Protein AF-A0A2T7VAQ7-F1 (afdb_monomer)

Solvent-accessible surface area (backbone atoms only — not comparable to full-atom values): 4540 Å² total; per-residue (Å²): 134,56,74,68,58,51,52,52,53,53,53,25,50,50,50,48,51,55,37,34,73,45,19,59,80,44,68,43,67,41,71,68,45,55,49,27,48,61,70,40,56,90,55,34,96,65,56,63,31,56,52,40,25,54,62,19,22,61,42,87,48,41,68,60,14,25,52,33,24,45,54,13,49,50,47,46,52,53,41,41,47,65,73,66,62,128

Sequence (86 aa):
MSRHQRIIIDLSLHILRAAAARSGKGKVDTIEVRLALRCLIAHCPERWPLDMFWNSAGTDHDIGRAQGCTAALNGITRQLRHTYSE

pLDDT: mean 96.12, std 5.75, range [51.72, 98.75]

Mean predicted aligned error: 2.48 Å

Secondary structure (DSSP, 8-state):
--HHHHHHHHHHHHHHHHHHHHGGGS----HHHHHHHHHHTTT-S-SHHHHHHHHHHT-S-HHHHHHHHHHHHHHHHHHHHHHH--

Radius of gyration: 12.33 Å; Cα contacts (8 Å, |Δi|>4): 98; chains: 1; bounding box: 30×20×39 Å

Foldseek 3Di:
DDPVLVVLLVLLLVLLVVLLVCLLVAASLDPSPVVSLVSCPVQAPDCVLSVQLNVLRHDPDNVSSSVSSVVSSVNSVVSNCVSPPD

Structure (mmCIF, N/CA/C/O backbone):
data_AF-A0A2T7VAQ7-F1
#
_entry.id   AF-A0A2T7VAQ7-F1
#
loop_
_atom_site.group_PDB
_atom_site.id
_atom_site.type_symbol
_atom_site.label_atom_id
_atom_site.label_alt_id
_atom_site.label_comp_id
_atom_site.label_asym_id
_atom_site.label_entity_id
_atom_site.label_seq_id
_atom_site.pdbx_PDB_ins_code
_atom_site.Cartn_x
_atom_site.Cartn_y
_atom_site.Cartn_z
_atom_site.occupancy
_atom_site.B_iso_or_equiv
_atom_site.auth_seq_id
_atom_site.auth_comp_id
_atom_site.auth_asym_id
_atom_site.auth_atom_id
_atom_site.pdbx_PDB_model_num
ATOM 1 N N . MET A 1 1 ? -10.525 -0.103 18.440 1.00 86.19 1 MET A N 1
ATOM 2 C CA . MET A 1 1 ? -10.793 -0.295 16.988 1.00 86.19 1 MET A CA 1
ATOM 3 C C . MET A 1 1 ? -11.952 -1.269 16.796 1.00 86.19 1 MET A C 1
ATOM 5 O O . MET A 1 1 ? -11.967 -2.289 17.477 1.00 86.19 1 MET A O 1
ATOM 9 N N . SER A 1 2 ? -12.915 -0.989 15.906 1.00 93.81 2 SER A N 1
ATOM 10 C CA . SER A 1 2 ? -14.035 -1.912 15.647 1.00 93.81 2 SER A CA 1
ATOM 11 C C . SER A 1 2 ? -13.589 -3.155 14.861 1.00 93.81 2 SER A C 1
ATOM 13 O O . SER A 1 2 ? -12.603 -3.118 14.121 1.00 93.81 2 SER A O 1
ATOM 15 N N . ARG A 1 3 ? -14.331 -4.269 14.978 1.00 94.38 3 ARG A N 1
ATOM 16 C CA . ARG A 1 3 ? -14.047 -5.506 14.221 1.00 94.38 3 ARG A CA 1
ATOM 17 C C . ARG A 1 3 ? -14.042 -5.263 12.710 1.00 94.38 3 ARG A C 1
ATOM 19 O O . ARG A 1 3 ? -13.174 -5.779 12.017 1.00 94.38 3 ARG A O 1
ATOM 26 N N . HIS A 1 4 ? -14.989 -4.468 12.215 1.00 95.62 4 HIS A N 1
ATOM 27 C CA . HIS A 1 4 ? -15.093 -4.140 10.794 1.00 95.62 4 HIS A CA 1
ATOM 28 C C . HIS A 1 4 ? -13.872 -3.349 10.297 1.00 95.62 4 HIS A C 1
ATOM 30 O O . HIS A 1 4 ? -13.296 -3.702 9.273 1.00 95.62 4 HIS A O 1
ATOM 36 N N . GLN A 1 5 ? -13.418 -2.350 11.064 1.00 94.44 5 GLN A N 1
ATOM 37 C CA . GLN A 1 5 ? -12.206 -1.585 10.742 1.00 94.44 5 GLN A CA 1
ATOM 38 C C . GLN A 1 5 ? -10.965 -2.481 10.689 1.00 94.44 5 GLN A C 1
ATOM 40 O O . GLN A 1 5 ? -10.192 -2.393 9.740 1.00 94.44 5 GLN A O 1
ATOM 45 N N . ARG A 1 6 ? -10.808 -3.385 11.667 1.00 95.69 6 ARG A N 1
ATOM 46 C CA . ARG A 1 6 ? -9.695 -4.344 11.692 1.00 95.69 6 ARG A CA 1
ATOM 47 C C . ARG A 1 6 ? -9.664 -5.202 10.425 1.00 95.69 6 ARG A C 1
ATOM 49 O O . ARG A 1 6 ? -8.624 -5.303 9.791 1.00 95.69 6 ARG A O 1
ATOM 56 N N . ILE A 1 7 ? -10.816 -5.750 10.029 1.00 97.50 7 ILE A N 1
ATOM 57 C CA . ILE A 1 7 ? -10.939 -6.569 8.814 1.00 97.50 7 ILE A CA 1
ATOM 58 C C . ILE A 1 7 ? -10.538 -5.766 7.570 1.00 97.50 7 ILE A C 1
ATOM 60 O O . ILE A 1 7 ? -9.786 -6.270 6.741 1.00 97.50 7 ILE A O 1
ATOM 64 N N . ILE A 1 8 ? -10.994 -4.516 7.442 1.00 97.56 8 ILE A N 1
ATOM 65 C CA . ILE A 1 8 ? -10.632 -3.659 6.303 1.00 97.56 8 ILE A CA 1
ATOM 66 C C . ILE A 1 8 ? -9.121 -3.405 6.259 1.00 97.56 8 ILE A C 1
ATOM 68 O O . ILE A 1 8 ? -8.520 -3.506 5.188 1.00 97.56 8 ILE A O 1
ATOM 72 N N . ILE A 1 9 ? -8.499 -3.100 7.402 1.00 97.56 9 ILE A N 1
ATOM 73 C CA . ILE A 1 9 ? -7.050 -2.879 7.492 1.00 97.56 9 ILE A CA 1
ATO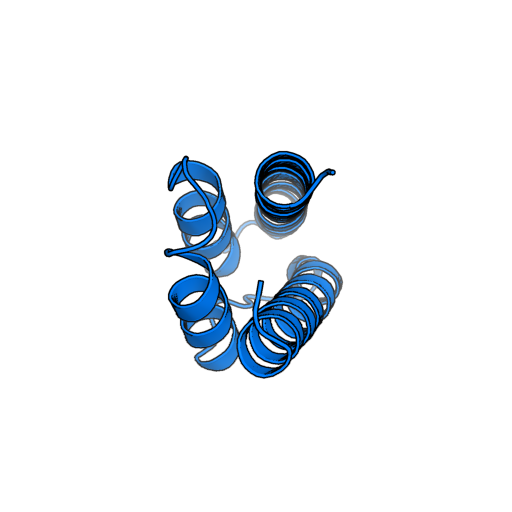M 74 C C . ILE A 1 9 ? -6.287 -4.145 7.092 1.00 97.56 9 ILE A C 1
ATOM 76 O O . ILE A 1 9 ? -5.382 -4.072 6.261 1.00 97.56 9 ILE A O 1
ATOM 80 N N . ASP A 1 10 ? -6.674 -5.305 7.625 1.00 97.94 10 ASP A N 1
ATOM 81 C CA . ASP A 1 10 ? -6.003 -6.577 7.347 1.00 97.94 10 ASP A CA 1
ATOM 82 C C . ASP A 1 10 ? -6.101 -6.963 5.865 1.00 97.94 10 ASP A C 1
ATOM 84 O O . ASP A 1 10 ? -5.095 -7.338 5.256 1.00 97.94 10 ASP A O 1
ATOM 88 N N . LEU A 1 11 ? -7.283 -6.811 5.257 1.00 98.56 11 LEU A N 1
ATOM 89 C CA . LEU A 1 11 ? -7.488 -7.049 3.825 1.00 98.56 11 LEU A CA 1
ATOM 90 C C . LEU A 1 11 ? -6.679 -6.072 2.965 1.00 98.56 11 LEU A C 1
ATOM 92 O O . LEU A 1 11 ? -6.043 -6.484 1.994 1.00 98.56 11 LEU A O 1
ATOM 96 N N . SER A 1 12 ? -6.638 -4.795 3.348 1.00 98.56 12 SER A N 1
ATOM 97 C CA . SER A 1 12 ? -5.840 -3.782 2.649 1.00 98.56 12 SER A CA 1
ATOM 98 C C . SER A 1 12 ? -4.350 -4.130 2.701 1.00 98.56 12 SER A C 1
ATOM 100 O O . SER A 1 12 ? -3.677 -4.144 1.673 1.00 98.56 12 SER A O 1
ATOM 102 N N . LEU A 1 13 ? -3.831 -4.508 3.874 1.00 98.50 13 LEU A N 1
ATOM 103 C CA . LEU A 1 13 ? -2.445 -4.956 4.026 1.00 98.50 13 LEU A CA 1
ATOM 104 C C . LEU A 1 13 ? -2.150 -6.233 3.236 1.00 98.50 13 LEU A C 1
ATOM 106 O O . LEU A 1 13 ? -1.051 -6.375 2.702 1.00 98.50 13 LEU A O 1
ATOM 110 N N . HIS A 1 14 ? -3.105 -7.159 3.146 1.00 98.69 14 HIS A N 1
ATOM 111 C CA . HIS A 1 14 ? -2.958 -8.366 2.337 1.00 98.69 14 HIS A CA 1
ATOM 112 C C . HIS A 1 14 ? -2.764 -8.021 0.853 1.00 98.69 14 HIS A C 1
ATOM 114 O O . HIS A 1 14 ? -1.828 -8.520 0.226 1.00 98.69 14 HIS A O 1
ATOM 120 N N . ILE A 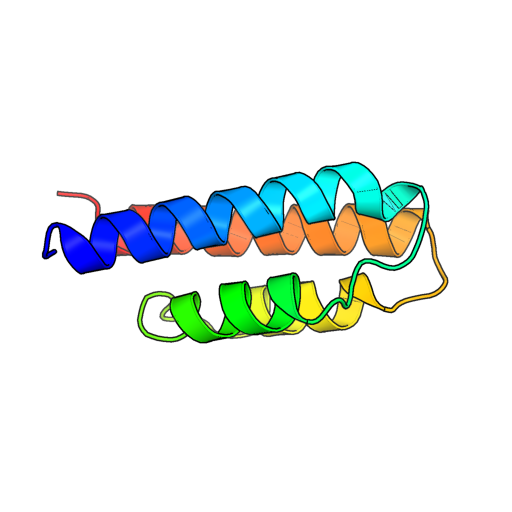1 15 ? -3.588 -7.117 0.312 1.00 98.75 15 ILE A N 1
ATOM 121 C CA . ILE A 1 15 ? -3.467 -6.635 -1.072 1.00 98.75 15 ILE A CA 1
ATOM 122 C C . ILE A 1 15 ? -2.097 -5.985 -1.299 1.00 98.75 15 ILE A C 1
ATOM 124 O O . ILE A 1 15 ? -1.403 -6.339 -2.253 1.00 98.75 15 ILE A O 1
ATOM 128 N N . LEU A 1 16 ? -1.666 -5.088 -0.404 1.00 98.75 16 LEU A N 1
ATOM 129 C CA . LEU A 1 16 ? -0.383 -4.388 -0.550 1.00 98.75 16 LEU A CA 1
ATOM 130 C C . LEU A 1 16 ? 0.824 -5.331 -0.451 1.00 98.75 16 LEU A C 1
ATOM 132 O O . LEU A 1 16 ? 1.779 -5.173 -1.208 1.00 98.75 16 LEU A O 1
ATOM 136 N N . ARG A 1 17 ? 0.781 -6.347 0.423 1.00 98.69 17 ARG A N 1
ATOM 137 C CA . ARG A 1 17 ? 1.818 -7.394 0.501 1.00 98.69 17 ARG A CA 1
ATOM 138 C C . ARG A 1 17 ?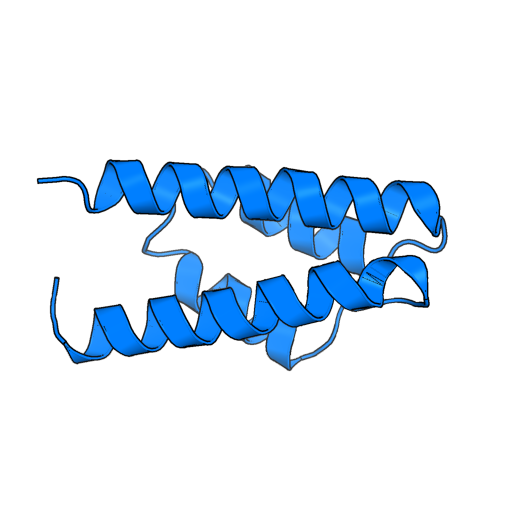 1.906 -8.194 -0.793 1.00 98.69 17 ARG A C 1
ATOM 140 O O . ARG A 1 17 ? 3.001 -8.407 -1.309 1.00 98.69 17 ARG A O 1
ATOM 147 N N . ALA A 1 18 ? 0.761 -8.606 -1.334 1.00 98.62 18 ALA A N 1
ATOM 148 C CA . ALA A 1 18 ? 0.712 -9.345 -2.589 1.00 98.62 18 ALA A CA 1
ATOM 149 C C . ALA A 1 18 ? 1.222 -8.496 -3.767 1.00 98.62 18 ALA A C 1
ATOM 151 O O . ALA A 1 18 ? 1.960 -8.999 -4.613 1.00 98.62 18 ALA A O 1
ATOM 152 N N . ALA A 1 19 ? 0.872 -7.207 -3.809 1.00 98.44 19 ALA A N 1
ATOM 153 C CA . ALA A 1 19 ? 1.377 -6.266 -4.804 1.00 98.44 19 ALA A CA 1
ATOM 154 C C . ALA A 1 19 ? 2.894 -6.062 -4.676 1.00 98.44 19 ALA A C 1
ATOM 156 O O . ALA A 1 19 ? 3.612 -6.207 -5.663 1.00 98.44 19 ALA A O 1
ATOM 157 N N . ALA A 1 20 ? 3.410 -5.827 -3.465 1.00 98.38 20 ALA A N 1
ATOM 158 C CA . ALA A 1 20 ? 4.846 -5.695 -3.223 1.00 98.38 20 ALA A CA 1
ATOM 159 C C . ALA A 1 20 ? 5.621 -6.948 -3.675 1.00 98.38 20 ALA A C 1
ATOM 161 O O . ALA A 1 20 ? 6.639 -6.821 -4.347 1.00 98.38 20 ALA A O 1
ATOM 162 N N . ALA A 1 21 ? 5.104 -8.154 -3.426 1.00 98.06 21 ALA A N 1
ATOM 163 C CA . ALA A 1 21 ? 5.730 -9.396 -3.891 1.00 98.06 21 ALA A CA 1
ATOM 164 C C . ALA A 1 21 ? 5.777 -9.536 -5.429 1.00 98.06 21 ALA A C 1
ATOM 166 O O . ALA A 1 21 ? 6.686 -10.168 -5.967 1.00 98.06 21 ALA A O 1
ATOM 167 N N . ARG A 1 22 ? 4.811 -8.954 -6.156 1.00 97.56 22 ARG A N 1
ATOM 168 C CA . ARG A 1 22 ? 4.770 -8.970 -7.632 1.00 97.56 22 ARG A CA 1
ATOM 169 C C . ARG A 1 22 ? 5.496 -7.795 -8.282 1.00 97.56 22 ARG A C 1
ATOM 171 O O . ARG A 1 22 ? 5.826 -7.877 -9.461 1.00 97.56 22 ARG A O 1
ATOM 178 N N . SER A 1 23 ? 5.760 -6.734 -7.527 1.00 97.56 23 SER A N 1
ATOM 179 C CA . SER A 1 23 ? 6.289 -5.465 -8.034 1.00 97.56 23 SER A CA 1
ATOM 180 C C . SER A 1 23 ? 7.612 -5.601 -8.801 1.00 97.56 23 SER A C 1
ATOM 182 O O . SER A 1 23 ? 7.823 -4.886 -9.772 1.00 97.56 23 SER A O 1
ATOM 184 N N . GLY A 1 24 ? 8.464 -6.580 -8.480 1.00 95.88 24 GLY A N 1
ATOM 185 C CA . GLY A 1 24 ? 9.697 -6.847 -9.239 1.00 95.88 24 GLY A CA 1
ATOM 186 C C . GLY A 1 24 ? 9.491 -7.452 -10.636 1.00 95.88 24 GLY A C 1
ATOM 187 O O . GLY A 1 24 ? 10.448 -7.548 -11.390 1.00 95.88 24 GLY A O 1
ATOM 188 N N . LYS A 1 25 ? 8.269 -7.873 -10.987 1.00 95.94 25 LYS A N 1
ATOM 189 C CA . LYS A 1 25 ? 7.940 -8.513 -12.276 1.00 95.94 25 LYS A CA 1
ATOM 190 C C . LYS A 1 25 ? 7.135 -7.618 -13.217 1.00 95.94 25 LYS A C 1
ATOM 192 O O . LYS A 1 25 ? 6.954 -7.960 -14.379 1.00 95.94 25 LYS A O 1
ATOM 197 N N . GLY A 1 26 ? 6.597 -6.517 -12.706 1.00 96.62 26 GLY A N 1
ATOM 198 C CA . GLY A 1 26 ? 5.799 -5.577 -13.479 1.00 96.62 26 GLY A CA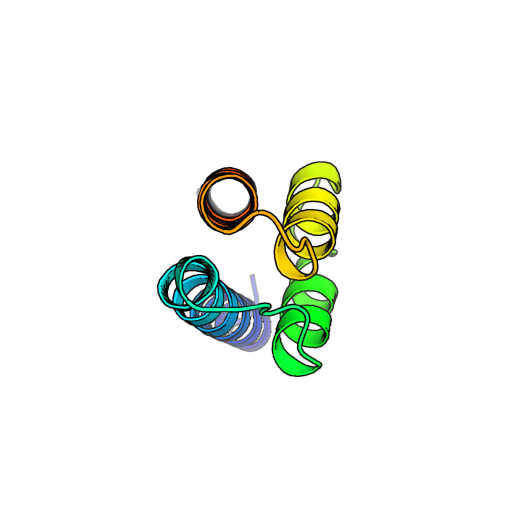 1
ATOM 199 C C . GLY A 1 26 ? 5.159 -4.519 -12.594 1.00 96.62 26 GLY A C 1
ATOM 200 O O . GLY A 1 26 ? 5.288 -4.557 -11.364 1.00 96.62 26 GLY A O 1
ATOM 201 N N . LYS A 1 27 ? 4.479 -3.569 -13.233 1.00 97.94 27 LYS A N 1
ATOM 202 C CA . LYS A 1 27 ? 3.725 -2.521 -12.544 1.00 97.94 27 LYS A CA 1
ATOM 203 C C . LYS A 1 27 ? 2.586 -3.122 -11.723 1.00 97.94 27 LYS A C 1
ATOM 205 O O . LYS A 1 27 ? 1.997 -4.139 -12.091 1.00 97.94 27 LYS A O 1
ATOM 210 N N . VAL A 1 28 ? 2.315 -2.507 -10.578 1.00 98.31 28 VAL A N 1
ATOM 211 C CA . VAL A 1 28 ? 1.299 -2.951 -9.610 1.00 98.31 28 VAL A CA 1
ATOM 212 C C . VAL A 1 28 ? 0.409 -1.794 -9.151 1.00 98.31 28 VAL A C 1
ATOM 214 O O . VAL A 1 28 ? -0.230 -1.878 -8.109 1.00 98.31 28 VAL A O 1
ATOM 217 N N . ASP A 1 29 ? 0.351 -0.710 -9.921 1.00 98.19 29 ASP A N 1
ATOM 218 C CA . ASP A 1 29 ? -0.531 0.451 -9.749 1.00 98.19 29 ASP A CA 1
ATOM 219 C C . ASP A 1 29 ? -1.980 0.141 -10.174 1.00 98.19 29 ASP A C 1
ATOM 221 O O . ASP A 1 29 ? -2.627 0.863 -10.931 1.00 98.19 29 ASP A O 1
ATOM 225 N N . THR A 1 30 ? -2.509 -0.970 -9.670 1.00 98.44 30 THR A N 1
ATOM 226 C CA . THR A 1 30 ? -3.832 -1.489 -10.008 1.00 98.44 30 THR A CA 1
ATOM 227 C C . THR A 1 30 ? -4.942 -0.862 -9.157 1.00 98.44 30 THR A C 1
ATOM 229 O O . THR A 1 30 ? -4.702 -0.196 -8.141 1.00 98.44 30 THR A O 1
ATOM 232 N N . ILE A 1 31 ? -6.198 -1.069 -9.566 1.00 98.44 31 ILE A N 1
ATOM 233 C CA . ILE A 1 31 ? -7.374 -0.512 -8.878 1.00 98.44 31 ILE A CA 1
ATOM 234 C C . ILE A 1 31 ? -7.470 -1.042 -7.441 1.00 98.44 31 ILE A C 1
ATOM 236 O O . ILE A 1 31 ? -7.761 -0.273 -6.525 1.00 98.44 31 ILE A O 1
ATOM 240 N N . GLU A 1 32 ? -7.176 -2.322 -7.213 1.00 98.31 32 GLU A N 1
ATOM 241 C CA . GLU A 1 32 ? -7.180 -2.916 -5.877 1.00 98.31 32 GLU A CA 1
ATOM 242 C C . GLU A 1 32 ? -6.109 -2.310 -4.960 1.00 98.31 32 GLU A C 1
ATOM 244 O O . GLU A 1 32 ? -6.379 -2.078 -3.781 1.00 98.31 32 GLU A O 1
ATOM 249 N N . VAL A 1 33 ? -4.929 -1.969 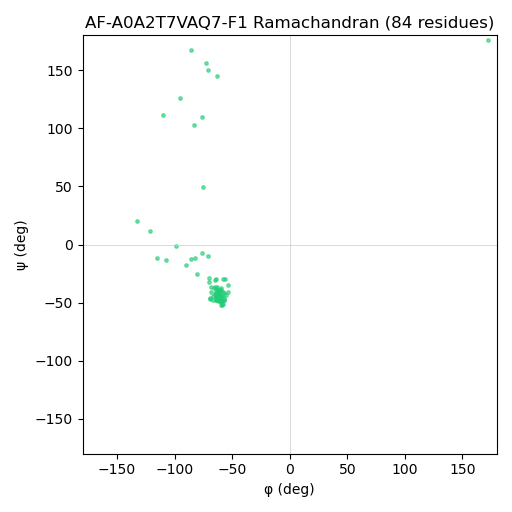-5.494 1.00 98.56 33 VAL A N 1
ATOM 250 C CA . VAL A 1 33 ? -3.885 -1.263 -4.736 1.00 98.56 33 VAL A CA 1
ATOM 251 C C . VAL A 1 33 ? -4.345 0.146 -4.383 1.00 98.56 33 VAL A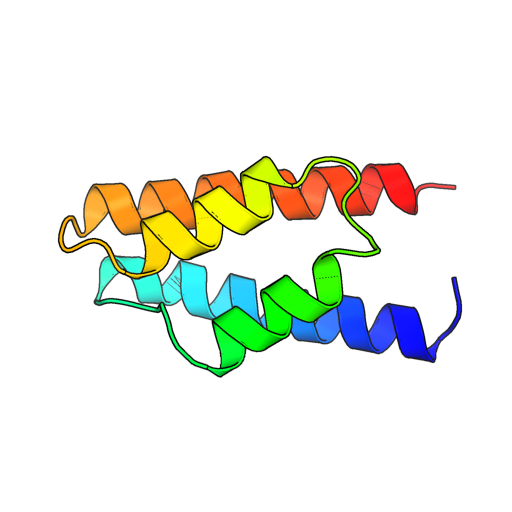 C 1
ATOM 253 O O . VAL A 1 33 ? -4.223 0.557 -3.228 1.00 98.56 33 VAL A O 1
ATOM 256 N N . ARG A 1 34 ? -4.945 0.871 -5.335 1.00 98.50 34 ARG A N 1
ATOM 257 C CA . ARG A 1 34 ? -5.503 2.205 -5.076 1.00 98.50 34 ARG A CA 1
ATOM 258 C C . ARG A 1 34 ? -6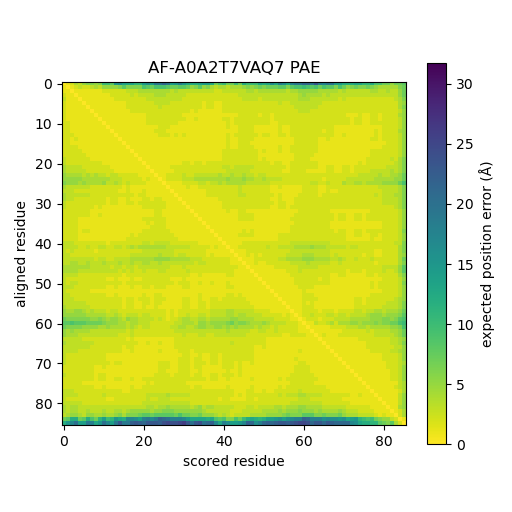.571 2.168 -3.980 1.00 98.50 34 ARG A C 1
ATOM 260 O O . ARG A 1 34 ? -6.559 3.018 -3.089 1.00 98.50 34 ARG A O 1
ATOM 267 N N . LEU A 1 35 ? -7.472 1.185 -4.024 1.00 98.69 35 LEU A N 1
ATOM 268 C CA . LEU A 1 35 ? -8.508 1.000 -3.008 1.00 98.69 35 LEU A CA 1
ATOM 269 C C . LEU A 1 35 ? -7.901 0.681 -1.636 1.00 98.69 35 LEU A C 1
ATOM 271 O O . LEU A 1 35 ? -8.255 1.331 -0.655 1.00 98.69 35 LEU A O 1
ATOM 275 N N . ALA A 1 36 ? -6.956 -0.260 -1.570 1.00 98.62 36 ALA A N 1
ATOM 276 C CA . ALA A 1 36 ? -6.283 -0.627 -0.327 1.00 98.62 36 ALA A CA 1
ATOM 277 C C . ALA A 1 36 ? -5.593 0.583 0.327 1.00 98.62 36 ALA A C 1
ATOM 279 O O . ALA A 1 36 ? -5.779 0.832 1.516 1.00 98.62 36 ALA A O 1
ATOM 280 N N . LEU A 1 37 ? -4.864 1.394 -0.449 1.00 98.56 37 LEU A N 1
ATOM 281 C CA . LEU A 1 37 ? -4.254 2.628 0.059 1.00 98.56 37 LEU A CA 1
ATOM 282 C C . LEU A 1 37 ? -5.311 3.619 0.561 1.00 98.56 37 LEU A C 1
ATOM 284 O O . LEU A 1 37 ? -5.150 4.197 1.636 1.00 98.56 37 LEU A O 1
ATOM 288 N N . ARG A 1 38 ? -6.425 3.779 -0.169 1.00 98.31 38 ARG A N 1
ATOM 289 C CA . ARG A 1 38 ? -7.526 4.677 0.217 1.00 98.31 38 ARG A CA 1
ATOM 290 C C . ARG A 1 38 ? -8.154 4.291 1.555 1.00 98.31 38 ARG A C 1
ATOM 292 O O . ARG A 1 38 ? -8.491 5.192 2.329 1.00 98.31 38 ARG A O 1
ATOM 299 N N . CYS A 1 39 ? -8.300 2.991 1.815 1.00 98.00 39 CYS A N 1
ATOM 300 C CA . CYS A 1 39 ? -8.799 2.452 3.079 1.00 98.00 39 CYS A CA 1
ATOM 301 C C . CYS A 1 39 ? -7.856 2.747 4.253 1.00 98.00 39 CYS A C 1
ATOM 303 O O . CYS A 1 39 ? -8.327 2.944 5.368 1.00 98.00 39 CYS A O 1
ATOM 305 N N . LEU A 1 40 ? -6.545 2.834 4.013 1.00 97.75 40 LEU A N 1
ATOM 306 C CA . LEU A 1 40 ? -5.545 3.071 5.057 1.00 97.75 40 LEU A CA 1
ATOM 307 C C . LEU A 1 40 ? -5.319 4.556 5.393 1.00 97.75 40 LEU A C 1
ATOM 309 O O . LEU A 1 40 ? -4.735 4.842 6.435 1.00 97.75 40 LEU A O 1
ATOM 313 N N . ILE A 1 41 ? -5.824 5.507 4.592 1.00 96.50 41 ILE A N 1
ATOM 314 C CA . ILE A 1 41 ? -5.631 6.959 4.820 1.00 96.50 41 ILE A CA 1
ATOM 315 C C . ILE A 1 41 ? -6.046 7.397 6.230 1.00 96.50 41 ILE A C 1
ATOM 317 O O . ILE A 1 41 ? -5.365 8.211 6.841 1.00 96.50 41 ILE A O 1
ATOM 321 N N . ALA A 1 42 ? -7.157 6.876 6.754 1.00 93.75 42 ALA A N 1
ATOM 322 C CA . ALA A 1 42 ? -7.655 7.256 8.080 1.00 93.75 42 ALA A CA 1
ATOM 323 C C . ALA A 1 42 ? -6.865 6.617 9.240 1.00 93.75 42 ALA A C 1
ATOM 325 O O . ALA A 1 42 ? -7.118 6.925 10.402 1.00 93.75 42 ALA A O 1
ATOM 326 N N . HIS A 1 43 ? -5.945 5.705 8.927 1.00 94.44 43 HIS A N 1
ATOM 327 C CA . HIS A 1 43 ? -5.227 4.868 9.885 1.00 94.44 43 HIS A CA 1
ATOM 328 C C . HIS A 1 43 ? -3.719 5.156 9.913 1.00 94.44 43 HIS A C 1
ATOM 330 O O . HIS A 1 43 ? -3.028 4.695 10.816 1.00 94.44 43 HIS A O 1
ATOM 336 N N . CYS A 1 44 ? -3.207 5.915 8.942 1.00 95.69 44 CYS A N 1
ATOM 337 C CA . CYS A 1 44 ? -1.812 6.335 8.868 1.00 95.69 44 CYS A CA 1
ATOM 338 C C . CYS A 1 44 ? -1.708 7.846 9.138 1.00 95.69 44 CYS A C 1
ATOM 340 O O . CYS A 1 44 ? -2.167 8.626 8.301 1.00 95.69 44 CYS A O 1
ATOM 342 N N . PRO A 1 45 ? -1.114 8.272 10.271 1.00 94.25 45 PRO A N 1
ATOM 343 C CA . PRO A 1 45 ? -0.861 9.688 10.558 1.00 94.25 45 PRO A CA 1
ATOM 344 C C . PRO A 1 45 ? -0.051 10.395 9.461 1.00 94.25 45 PRO A C 1
ATOM 346 O O . PRO A 1 45 ? -0.392 11.494 9.032 1.00 94.25 45 PRO A O 1
ATOM 349 N N . GLU A 1 46 ? 0.986 9.727 8.965 1.00 96.44 46 GLU A N 1
ATOM 350 C CA . GLU A 1 46 ? 1.842 10.184 7.879 1.00 96.44 46 GLU A CA 1
ATOM 351 C C . GLU A 1 46 ? 1.365 9.612 6.544 1.00 96.44 46 GLU A C 1
ATOM 353 O O . GLU A 1 46 ? 1.271 8.390 6.364 1.00 96.44 46 GLU A O 1
ATOM 358 N N . ARG A 1 47 ? 1.128 10.499 5.571 1.00 95.50 47 ARG A N 1
ATOM 359 C CA . ARG A 1 47 ? 0.674 10.116 4.223 1.00 95.50 47 ARG A CA 1
ATOM 360 C C . ARG A 1 47 ? 1.794 9.644 3.308 1.00 95.50 47 ARG A C 1
ATOM 362 O O . ARG A 1 47 ? 1.533 8.837 2.418 1.00 95.50 47 ARG A O 1
ATOM 369 N N . TRP A 1 48 ? 3.032 10.076 3.558 1.00 96.00 48 TRP A N 1
ATOM 370 C CA . TRP A 1 48 ? 4.151 9.811 2.655 1.00 96.00 48 TRP A CA 1
ATOM 371 C C . TRP A 1 48 ? 4.343 8.320 2.322 1.00 96.00 48 TRP A C 1
ATOM 373 O O . TRP A 1 48 ? 4.657 8.046 1.167 1.00 96.00 48 TRP A O 1
ATOM 383 N N . PRO A 1 49 ? 4.111 7.327 3.214 1.00 97.94 49 PRO A N 1
ATOM 384 C CA . PRO A 1 49 ? 4.252 5.922 2.827 1.00 97.94 49 PRO A CA 1
ATOM 385 C C . PRO A 1 49 ? 3.159 5.462 1.865 1.00 97.94 49 PRO A C 1
ATOM 387 O O . PRO A 1 49 ? 3.419 4.621 1.013 1.00 97.94 49 PRO A O 1
ATOM 390 N N . LEU A 1 50 ? 1.946 6.009 1.973 1.00 98.38 50 LEU A N 1
ATOM 391 C CA . LEU A 1 50 ? 0.857 5.695 1.048 1.00 98.38 50 LEU A CA 1
ATOM 392 C C . LEU A 1 50 ? 1.161 6.269 -0.341 1.00 98.38 50 LEU A C 1
ATOM 394 O O . LEU A 1 50 ? 1.076 5.549 -1.337 1.00 98.38 50 LEU A O 1
ATOM 398 N N . ASP A 1 51 ? 1.595 7.531 -0.388 1.00 98.06 51 ASP A N 1
ATOM 399 C CA . ASP A 1 51 ? 1.974 8.211 -1.629 1.00 98.06 51 ASP A CA 1
ATOM 400 C C . ASP A 1 51 ? 3.198 7.547 -2.274 1.00 98.06 51 ASP A C 1
ATOM 402 O O . ASP A 1 51 ? 3.211 7.277 -3.473 1.00 98.06 51 ASP A O 1
ATOM 406 N N . MET A 1 52 ? 4.212 7.206 -1.472 1.00 98.31 52 MET A N 1
ATOM 407 C CA . MET A 1 52 ? 5.409 6.503 -1.932 1.00 98.31 52 MET A CA 1
ATOM 408 C C . MET A 1 52 ? 5.065 5.132 -2.514 1.00 98.31 52 MET A C 1
ATOM 410 O O . MET A 1 52 ? 5.620 4.772 -3.554 1.00 98.31 52 MET A O 1
ATOM 414 N N . PHE A 1 53 ? 4.155 4.375 -1.885 1.00 98.62 53 PHE A N 1
ATOM 415 C CA . PHE A 1 53 ? 3.726 3.083 -2.419 1.00 98.62 53 PHE A CA 1
ATOM 416 C C . PHE A 1 53 ? 3.126 3.260 -3.813 1.00 98.62 53 PHE A C 1
ATOM 418 O O . PHE A 1 53 ? 3.555 2.590 -4.751 1.00 98.62 53 PHE A O 1
ATOM 425 N N . TRP A 1 54 ? 2.163 4.179 -3.945 1.00 98.38 54 TRP A N 1
ATOM 426 C CA . TRP A 1 54 ? 1.474 4.440 -5.207 1.00 98.38 54 TRP A CA 1
ATOM 427 C C . TRP A 1 54 ? 2.438 4.909 -6.299 1.00 98.38 54 TRP A C 1
ATOM 429 O O . TRP A 1 54 ? 2.456 4.349 -7.393 1.00 98.38 54 TRP A O 1
ATOM 439 N N . ASN A 1 55 ? 3.292 5.882 -5.981 1.00 98.00 55 ASN A N 1
ATOM 440 C CA . ASN A 1 55 ? 4.251 6.432 -6.933 1.00 98.00 55 ASN A CA 1
ATOM 441 C C . ASN A 1 55 ? 5.262 5.380 -7.393 1.00 98.00 55 ASN A C 1
ATOM 443 O O . ASN A 1 55 ? 5.589 5.336 -8.573 1.00 98.00 55 ASN A O 1
ATOM 447 N N . SER A 1 56 ? 5.717 4.503 -6.490 1.00 98.00 56 SER A N 1
ATOM 448 C CA . SER A 1 56 ? 6.647 3.417 -6.829 1.00 98.00 56 SER A CA 1
ATOM 449 C C . SER A 1 56 ? 5.986 2.361 -7.718 1.00 98.00 56 SER A C 1
ATOM 451 O O . SER A 1 56 ? 6.600 1.899 -8.680 1.00 98.00 56 SER 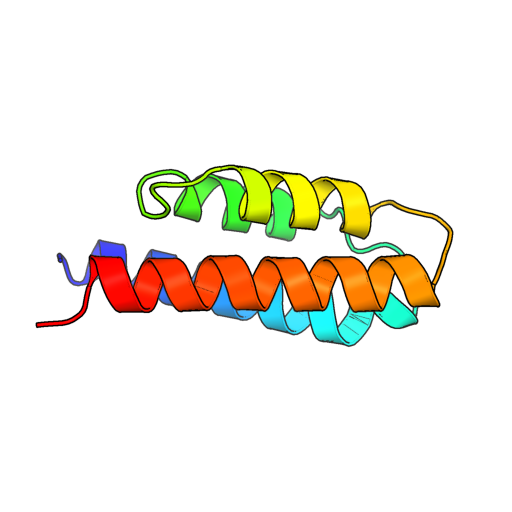A O 1
ATOM 453 N N . ALA A 1 57 ? 4.730 2.008 -7.425 1.00 97.88 57 ALA A N 1
ATOM 454 C CA . ALA A 1 57 ? 3.993 0.909 -8.048 1.00 97.88 57 ALA A CA 1
ATOM 455 C C . ALA A 1 57 ? 3.853 1.014 -9.577 1.00 97.88 57 ALA A C 1
ATOM 457 O O . ALA A 1 57 ? 3.790 -0.022 -10.240 1.00 97.88 57 ALA A O 1
ATOM 458 N N . GLY A 1 58 ? 3.830 2.232 -10.128 1.00 96.38 58 GLY A N 1
ATOM 459 C CA . GLY A 1 58 ? 3.695 2.488 -11.569 1.00 96.38 58 GLY A CA 1
ATOM 460 C C . GLY A 1 58 ? 5.010 2.769 -12.306 1.00 96.38 58 GLY A C 1
ATOM 461 O O . GLY A 1 58 ? 4.997 2.995 -13.517 1.00 96.38 58 GLY A O 1
ATOM 462 N N . THR A 1 59 ? 6.150 2.780 -11.607 1.00 96.25 59 THR A N 1
ATOM 463 C CA . THR A 1 59 ? 7.448 3.095 -12.234 1.00 96.25 59 THR A CA 1
ATOM 464 C C . THR A 1 59 ? 7.923 1.981 -13.168 1.00 96.25 59 THR A C 1
ATOM 466 O O . THR A 1 59 ? 7.646 0.806 -12.938 1.00 96.25 59 THR A O 1
ATOM 469 N N . ASP A 1 60 ? 8.681 2.329 -14.210 1.00 94.94 60 ASP A N 1
ATOM 470 C CA . ASP A 1 60 ? 9.274 1.358 -15.147 1.00 94.94 60 ASP A CA 1
ATOM 471 C C . ASP A 1 60 ? 10.582 0.724 -14.630 1.00 94.94 60 ASP A C 1
ATOM 473 O O . ASP A 1 60 ? 11.050 -0.270 -15.172 1.00 94.94 60 ASP A O 1
ATOM 477 N N . HIS A 1 61 ? 11.167 1.253 -13.551 1.00 95.25 61 HIS A N 1
ATOM 478 C CA . HIS A 1 61 ? 12.397 0.720 -12.959 1.00 95.25 61 HIS A CA 1
ATOM 479 C C . HIS A 1 61 ? 12.098 -0.458 -12.027 1.00 95.25 61 HIS A C 1
ATOM 481 O O . HIS A 1 61 ? 11.714 -0.249 -10.883 1.00 95.25 61 HIS A O 1
ATOM 487 N N . ASP A 1 62 ? 12.333 -1.692 -12.467 1.00 94.25 62 ASP A N 1
ATOM 488 C CA . ASP A 1 62 ? 11.939 -2.898 -11.718 1.00 94.25 62 ASP A CA 1
ATOM 489 C C . ASP A 1 62 ? 12.509 -2.979 -10.296 1.00 94.25 62 ASP A C 1
ATOM 491 O O . ASP A 1 62 ? 11.771 -3.216 -9.336 1.00 94.25 62 ASP A O 1
ATOM 495 N N . ILE A 1 63 ? 13.814 -2.731 -10.142 1.00 95.31 63 ILE A N 1
ATOM 496 C CA . ILE A 1 63 ? 14.483 -2.751 -8.833 1.00 95.31 63 ILE A CA 1
ATOM 497 C C . ILE A 1 63 ? 13.964 -1.607 -7.955 1.00 95.31 63 ILE A C 1
ATOM 499 O O . ILE A 1 63 ? 13.594 -1.832 -6.802 1.00 95.31 63 ILE A O 1
ATOM 503 N N . GLY A 1 64 ? 13.900 -0.392 -8.508 1.00 96.12 64 GLY A N 1
ATOM 504 C CA . GLY A 1 64 ? 13.432 0.797 -7.791 1.00 96.12 64 GLY A CA 1
ATOM 505 C C . GLY A 1 64 ? 11.972 0.676 -7.355 1.00 96.12 64 GLY A C 1
ATOM 506 O O . GLY A 1 64 ? 11.640 1.002 -6.218 1.00 96.12 64 GLY A O 1
ATOM 507 N N . ARG A 1 65 ? 11.117 0.117 -8.213 1.00 97.75 65 ARG A N 1
ATOM 508 C CA . ARG A 1 65 ? 9.719 -0.208 -7.926 1.00 97.75 65 ARG A CA 1
ATOM 509 C C . ARG A 1 65 ? 9.609 -1.183 -6.765 1.00 97.75 65 ARG A C 1
ATOM 511 O O . ARG A 1 65 ? 8.900 -0.901 -5.802 1.00 97.75 65 ARG A O 1
ATOM 518 N N . ALA A 1 66 ? 10.329 -2.303 -6.828 1.00 97.56 66 ALA A N 1
ATOM 519 C CA . ALA A 1 66 ? 10.270 -3.323 -5.788 1.00 97.56 66 ALA A CA 1
ATOM 520 C C . ALA A 1 66 ? 10.768 -2.815 -4.431 1.00 97.56 66 ALA A C 1
ATOM 522 O O . ALA A 1 66 ? 10.120 -3.029 -3.400 1.00 97.56 66 ALA A O 1
ATOM 523 N N . GLN A 1 67 ? 11.886 -2.090 -4.429 1.00 98.06 67 GLN A N 1
ATOM 524 C CA . GLN A 1 67 ? 12.422 -1.452 -3.230 1.00 98.06 67 GLN A CA 1
ATOM 525 C C . GLN A 1 67 ? 11.467 -0.386 -2.686 1.00 98.06 67 GLN A C 1
ATOM 527 O O . GLN A 1 67 ? 11.177 -0.386 -1.490 1.00 98.06 67 GLN A O 1
ATOM 532 N N . GLY A 1 68 ? 10.925 0.470 -3.555 1.00 98.12 68 GLY A N 1
ATOM 533 C CA . GLY A 1 68 ? 9.997 1.535 -3.190 1.00 98.12 68 GLY A CA 1
ATOM 534 C C . GLY A 1 68 ? 8.697 1.008 -2.585 1.00 98.12 68 GLY A C 1
ATOM 535 O O . GLY A 1 68 ? 8.320 1.422 -1.488 1.00 98.12 68 GLY A O 1
ATOM 536 N N . CYS A 1 69 ? 8.060 0.018 -3.222 1.00 98.44 69 CYS A N 1
ATOM 537 C CA . CYS A 1 69 ? 6.869 -0.648 -2.685 1.00 98.44 69 CYS A CA 1
ATOM 538 C C . CYS A 1 69 ? 7.148 -1.324 -1.332 1.00 98.44 69 CYS A C 1
ATOM 540 O O . CYS A 1 69 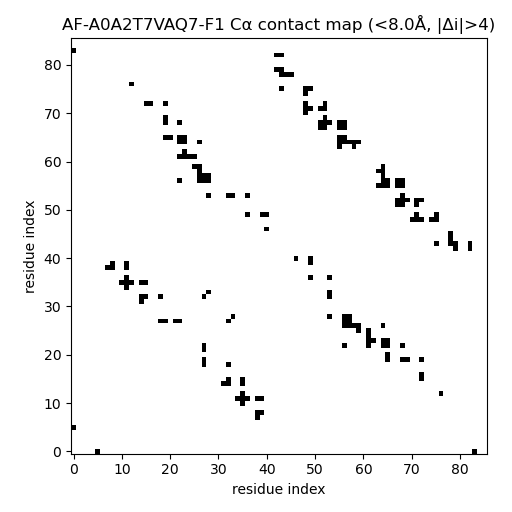? 6.320 -1.247 -0.425 1.00 98.44 69 CYS A O 1
ATOM 542 N N . THR A 1 70 ? 8.316 -1.952 -1.166 1.00 98.44 70 THR A N 1
ATOM 543 C CA . THR A 1 70 ? 8.701 -2.620 0.090 1.00 98.44 70 THR A CA 1
ATOM 544 C C . THR A 1 70 ? 8.953 -1.614 1.215 1.00 98.44 70 THR A C 1
ATOM 546 O O . THR A 1 70 ? 8.437 -1.777 2.322 1.00 98.44 70 THR A O 1
ATOM 549 N N . ALA A 1 71 ? 9.708 -0.547 0.943 1.00 98.44 71 ALA A N 1
ATOM 550 C CA . ALA A 1 71 ? 9.996 0.511 1.908 1.00 98.44 71 ALA A CA 1
ATOM 551 C C . ALA A 1 71 ? 8.711 1.213 2.369 1.00 98.44 71 ALA A C 1
ATOM 553 O O . ALA A 1 71 ? 8.476 1.368 3.570 1.00 98.44 71 ALA A O 1
ATOM 554 N N . ALA A 1 72 ? 7.840 1.550 1.418 1.00 98.38 72 ALA A N 1
ATOM 555 C CA . ALA A 1 72 ? 6.535 2.129 1.687 1.00 98.38 72 ALA A CA 1
ATOM 556 C C . ALA A 1 72 ? 5.650 1.197 2.537 1.00 98.38 72 ALA A C 1
ATOM 558 O O . ALA A 1 72 ? 5.099 1.625 3.552 1.00 98.38 72 ALA A O 1
ATOM 559 N N . LEU A 1 73 ? 5.572 -0.096 2.194 1.00 98.56 73 LEU A N 1
ATOM 560 C CA . LEU A 1 73 ? 4.813 -1.093 2.960 1.00 98.56 73 LEU A CA 1
ATOM 561 C C . LEU A 1 73 ? 5.310 -1.230 4.407 1.00 98.56 73 LEU A C 1
ATOM 563 O O . LEU A 1 73 ? 4.502 -1.354 5.334 1.00 98.56 73 LEU A O 1
ATOM 567 N N . ASN A 1 74 ? 6.626 -1.180 4.616 1.00 98.31 74 ASN A N 1
ATOM 568 C CA . ASN A 1 74 ? 7.218 -1.185 5.951 1.00 98.31 74 ASN A CA 1
ATOM 569 C C . ASN A 1 74 ? 6.833 0.076 6.736 1.00 98.31 74 ASN A C 1
ATOM 571 O O . ASN A 1 74 ? 6.461 -0.028 7.906 1.00 98.31 74 ASN A O 1
ATOM 575 N N . GLY A 1 75 ? 6.851 1.247 6.089 1.00 97.94 75 GLY A N 1
ATOM 576 C CA . GLY A 1 75 ? 6.381 2.508 6.668 1.00 97.94 75 GLY A CA 1
ATOM 577 C C . GLY A 1 75 ? 4.913 2.447 7.098 1.00 97.94 75 GLY A C 1
ATOM 578 O O . GLY A 1 75 ? 4.597 2.766 8.242 1.00 97.94 75 GLY A O 1
ATOM 579 N N . ILE A 1 76 ? 4.027 1.958 6.225 1.00 98.31 76 ILE A N 1
ATOM 580 C CA . ILE A 1 76 ? 2.596 1.752 6.518 1.00 98.31 76 ILE A CA 1
ATOM 581 C C . ILE A 1 76 ? 2.423 0.804 7.712 1.00 98.31 76 ILE A C 1
ATOM 583 O O . ILE A 1 76 ? 1.743 1.132 8.683 1.00 98.31 76 ILE A O 1
ATOM 587 N N . THR A 1 77 ? 3.074 -0.363 7.674 1.00 97.75 77 THR A N 1
ATOM 588 C CA . THR A 1 77 ? 2.953 -1.384 8.727 1.00 97.75 77 THR A CA 1
ATOM 589 C C . THR A 1 77 ? 3.447 -0.860 10.075 1.00 97.75 77 THR A C 1
ATOM 591 O O . THR A 1 77 ? 2.818 -1.112 11.101 1.00 97.75 77 THR A O 1
ATOM 594 N N . ARG A 1 78 ? 4.556 -0.112 10.089 1.00 96.81 78 ARG A N 1
ATOM 595 C CA . ARG A 1 78 ? 5.093 0.506 11.305 1.00 96.81 78 ARG A CA 1
ATOM 596 C C . ARG A 1 78 ? 4.115 1.522 11.891 1.00 96.81 78 ARG A C 1
ATOM 598 O O . ARG A 1 78 ? 3.875 1.480 13.091 1.00 96.81 78 ARG A O 1
ATOM 605 N N . GLN A 1 79 ? 3.531 2.391 11.066 1.00 95.12 79 GLN A N 1
ATOM 606 C CA . GLN A 1 79 ? 2.534 3.356 11.533 1.00 95.12 79 GLN A CA 1
ATOM 607 C C . GLN A 1 79 ? 1.318 2.668 12.147 1.00 95.12 79 GLN A C 1
ATOM 609 O O . GLN A 1 79 ? 0.966 2.973 13.277 1.00 95.12 79 GLN A O 1
ATOM 614 N N . LEU A 1 80 ? 0.736 1.684 11.455 1.00 95.44 80 LEU A N 1
ATOM 615 C CA . LEU A 1 80 ? -0.431 0.954 11.958 1.00 95.44 80 LEU A CA 1
ATOM 616 C C . LEU A 1 80 ? -0.146 0.254 13.291 1.00 95.44 80 LEU A C 1
ATOM 618 O O . LEU A 1 80 ? -1.005 0.240 14.168 1.00 95.44 80 LEU A O 1
ATOM 622 N N . ARG A 1 81 ? 1.065 -0.293 13.467 1.00 94.12 81 ARG A N 1
ATOM 623 C CA . ARG A 1 81 ? 1.497 -0.850 14.755 1.00 94.12 81 ARG A CA 1
ATOM 624 C C . ARG A 1 81 ? 1.516 0.210 15.851 1.00 94.12 81 ARG A C 1
ATOM 626 O O . ARG A 1 81 ? 1.003 -0.073 16.915 1.00 94.12 81 ARG A O 1
ATOM 633 N N . HIS A 1 82 ? 2.046 1.406 15.595 1.00 93.06 82 HIS A N 1
ATOM 634 C CA . HIS A 1 82 ? 2.034 2.495 16.581 1.00 93.06 82 HIS A CA 1
ATOM 635 C C . HIS A 1 82 ? 0.628 3.043 16.858 1.00 93.06 82 HIS A C 1
ATOM 637 O O . HIS A 1 82 ? 0.321 3.395 17.989 1.00 93.06 82 HIS A O 1
ATOM 643 N N . THR A 1 83 ? -0.232 3.125 15.843 1.00 90.38 83 THR A N 1
ATOM 644 C CA . THR A 1 83 ? -1.601 3.645 15.982 1.00 90.38 83 THR A CA 1
ATOM 645 C C . THR A 1 83 ? -2.504 2.706 16.782 1.00 90.38 83 THR A C 1
ATOM 647 O O . THR A 1 83 ? -3.454 3.166 17.411 1.00 90.38 83 THR A O 1
ATOM 650 N N . TYR A 1 84 ? -2.227 1.400 16.751 1.00 87.88 84 TYR A N 1
ATOM 651 C CA . TYR A 1 84 ? -3.052 0.371 17.389 1.00 87.88 84 TYR A CA 1
ATOM 652 C C . TYR A 1 84 ? -2.316 -0.470 18.435 1.00 87.88 84 TYR A C 1
ATOM 654 O O . TYR A 1 84 ? -2.856 -1.494 18.851 1.00 87.88 84 TYR A O 1
ATOM 662 N N . SER A 1 85 ? -1.109 -0.075 18.849 1.00 76.50 85 SER A N 1
ATOM 663 C CA . SER A 1 85 ? -0.442 -0.683 19.999 1.00 76.50 85 SER A CA 1
ATOM 664 C C . SER A 1 85 ? -1.079 -0.159 21.284 1.00 76.50 85 SER A C 1
ATOM 666 O O . SER A 1 85 ? -0.893 1.011 21.620 1.00 76.50 85 SER A O 1
ATOM 668 N N . GLU A 1 86 ? -1.813 -1.037 21.965 1.00 51.72 86 GLU A N 1
ATOM 669 C CA . GLU A 1 86 ? -1.989 -1.029 23.423 1.00 51.72 86 GLU A CA 1
ATOM 670 C C . GLU A 1 86 ? -0.946 -1.967 24.039 1.00 51.72 86 GLU A C 1
ATOM 672 O O . GLU A 1 86 ? -0.774 -3.084 23.490 1.00 51.72 86 GLU A O 1
#

Nearest PDB structures (foldseek):
  5gpd-assembly1_B  TM=4.964E-01  e=6.809E+00  Schizosaccharomyces pombe 972h-
  5grs-assembly1_H  TM=4.964E-01  e=6.809E+00  Schizosaccharomyces pombe 972h-